Protein AF-0000000080698963 (afdb_homodimer)

Foldseek 3Di:
DPDPPVVVVVVVVPVPPPPDDPPDDDPDPVVVVLVVVVVLLVVLCVVVVNPLCSSCVVVVHHSVVSVVSCVVNVND/DPDPPVVVVVVVVPVPPPPPDPPDDDPDPVVVVLVVVVVLLVVLCVVVVNPLCSSCVVVVHHSVVSVVSCVVNVND

Sequence (152 aa):
DLDEEEITALEQYQPRQKDGPAIPLPNDLENYMQGLERNLLIKALEDCNYNKTKAAEKLGISFRAMRYKLKKLGIDDLDEEEITALEQYQPRQKDGPAIPLPNDLENYMQGLERNLLIKALEDCNYNKTKAAEKLGISFRAMRYKLKKLGID

Nearest PDB structures (foldseek):
  1etv-assembly1_B  TM=7.154E-01  e=2.247E-03  Escherichia coli
  1ety-assembly1_A  TM=7.353E-01  e=5.655E-03  Escherichia coli
  1fip-assembly1_B  TM=6.898E-01  e=4.158E-03  Escherichia coli
  1etk-assembly1_A  TM=7.320E-01  e=7.232E-03  Escherichia coli
  1ety-assembly1_B  TM=7.277E-01  e=9.837E-03  Escherichia coli

pLDDT: mean 76.73, std 27.17, range [23.73, 97.94]

Organism: Cardiobacterium hominis (strain ATCC 15826 / DSM 8339 / NCTC 10426 / 6573) (NCBI:txid638300)

Radius of gyration: 17.07 Å; Cα contacts (8 Å, |Δi|>4): 112; chains: 2; bounding box: 37×42×39 Å

Secondary structure (DSSP, 8-state):
---GGGSTTGGG-----TTS---PPPS-HHHHHHHHHHHHHHHHHHHTTT-HHHHHHHHT--HHHHHHHHHHHT--/---GGGHHHHHT-----TTS---PPPS-HHHHHHHHHHHHHHHHHHHTTT-HHHHHHHHT--HHHHHHHHHHHT--

Structure (mmCIF, N/CA/C/O backbone):
data_AF-0000000080698963-model_v1
#
loop_
_entity.id
_entity.type
_entity.pdbx_description
1 polymer 'Transcriptional regulator, Fis family'
#
loop_
_atom_site.group_PDB
_atom_site.id
_atom_site.type_symbol
_atom_site.label_atom_id
_atom_site.label_alt_id
_atom_site.label_comp_id
_atom_site.label_asym_id
_atom_site.label_entity_id
_atom_site.label_seq_id
_atom_site.pdbx_PDB_ins_code
_atom_site.Cartn_x
_atom_site.Cartn_y
_atom_site.Cartn_z
_atom_site.occupancy
_atom_site.B_iso_or_equiv
_atom_site.auth_seq_id
_atom_site.auth_comp_id
_atom_site.auth_asym_id
_atom_site.auth_atom_id
_atom_site.pdbx_PDB_model_num
ATOM 1 N N . ASP A 1 1 ? 25.703 -15.492 10.375 1 23.73 1 ASP A N 1
ATOM 2 C CA . ASP A 1 1 ? 26.266 -14.367 9.633 1 23.73 1 ASP A CA 1
ATOM 3 C C . ASP A 1 1 ? 25.172 -13.594 8.898 1 23.73 1 ASP A C 1
ATOM 5 O O . ASP A 1 1 ? 24.594 -14.102 7.926 1 23.73 1 ASP A O 1
ATOM 9 N N . LEU A 1 2 ? 24.156 -12.922 9.508 1 28.53 2 LEU A N 1
ATOM 10 C CA . LEU A 1 2 ? 22.828 -12.422 9.203 1 28.53 2 LEU A CA 1
ATOM 11 C C . LEU A 1 2 ? 22.875 -11.406 8.062 1 28.53 2 LEU A C 1
ATOM 13 O O . LEU A 1 2 ? 23.578 -10.398 8.156 1 28.53 2 LEU A O 1
ATOM 17 N N . ASP A 1 3 ? 23.031 -11.812 6.707 1 28.81 3 ASP A N 1
ATOM 18 C CA . ASP A 1 3 ? 23.812 -11.133 5.676 1 28.81 3 ASP A CA 1
ATOM 19 C C . ASP A 1 3 ? 23.391 -9.672 5.551 1 28.81 3 ASP A C 1
ATOM 21 O O . ASP A 1 3 ? 22.281 -9.297 5.93 1 28.81 3 ASP A O 1
ATOM 25 N N . GLU A 1 4 ? 24.266 -8.688 5.191 1 29.69 4 GLU A N 1
ATOM 26 C CA . GLU A 1 4 ? 24.531 -7.277 4.926 1 29.69 4 GLU A CA 1
ATOM 27 C C . GLU A 1 4 ? 23.391 -6.637 4.129 1 29.69 4 GLU A C 1
ATOM 29 O O . GLU A 1 4 ? 23.141 -5.441 4.258 1 29.69 4 GLU A O 1
ATOM 34 N N . GLU A 1 5 ? 22.828 -7.453 3.199 1 30.91 5 GLU A N 1
ATOM 35 C CA . GLU A 1 5 ? 22.031 -6.949 2.084 1 30.91 5 GLU A CA 1
ATOM 36 C C . GLU A 1 5 ? 20.672 -6.453 2.561 1 30.91 5 GLU A C 1
ATOM 38 O O . GLU A 1 5 ? 19.906 -5.895 1.778 1 30.91 5 GLU A O 1
ATOM 43 N N . GLU A 1 6 ? 20.141 -6.879 3.607 1 31.81 6 GLU A N 1
ATOM 44 C CA . GLU A 1 6 ? 18.859 -6.719 4.27 1 31.81 6 GLU A CA 1
ATOM 45 C C . GLU A 1 6 ? 18.656 -5.285 4.746 1 31.81 6 GLU A C 1
ATOM 47 O O . GLU A 1 6 ? 17.531 -4.762 4.703 1 31.81 6 GLU A O 1
ATOM 52 N N . ILE A 1 7 ? 19.734 -4.711 5.324 1 30.83 7 ILE A N 1
ATOM 53 C CA . ILE A 1 7 ? 19.891 -3.424 5.988 1 30.83 7 ILE A CA 1
ATOM 54 C C . ILE A 1 7 ? 19.844 -2.301 4.957 1 30.83 7 ILE A C 1
ATOM 56 O O . ILE A 1 7 ? 19.656 -1.133 5.305 1 30.83 7 ILE A O 1
ATOM 60 N N . THR A 1 8 ? 20.297 -2.549 3.672 1 31.42 8 THR A N 1
ATOM 61 C CA . THR A 1 8 ? 20.516 -1.488 2.693 1 31.42 8 THR A CA 1
ATOM 62 C C . THR A 1 8 ? 19.188 -0.852 2.291 1 31.42 8 THR A C 1
ATOM 64 O O . THR A 1 8 ? 19.156 0.243 1.724 1 31.42 8 THR A O 1
ATOM 67 N N . ALA A 1 9 ? 18.078 -1.654 2.107 1 31.09 9 ALA A N 1
ATOM 68 C CA . ALA A 1 9 ? 16.875 -0.998 1.604 1 31.09 9 ALA A CA 1
ATOM 69 C C . ALA A 1 9 ? 16.359 0.046 2.594 1 31.09 9 ALA A C 1
ATOM 71 O O . ALA A 1 9 ? 15.836 1.087 2.191 1 31.09 9 ALA A O 1
ATOM 72 N N . LEU A 1 10 ? 16.344 -0.265 3.861 1 32.97 10 LEU A N 1
ATOM 73 C CA . LEU A 1 10 ? 15.984 0.723 4.875 1 32.97 10 LEU A CA 1
ATOM 74 C C . LEU A 1 10 ? 16.938 1.91 4.836 1 32.97 10 LEU A C 1
ATOM 76 O O . LEU A 1 10 ? 16.641 2.975 5.383 1 32.97 10 LEU A O 1
ATOM 80 N N . GLU A 1 11 ? 18.266 1.603 4.668 1 35.03 11 GLU A N 1
ATOM 81 C CA . GLU A 1 11 ? 19.266 2.656 4.617 1 35.03 11 GLU A CA 1
ATOM 82 C C . GLU A 1 11 ? 18.859 3.762 3.645 1 35.03 11 GLU A C 1
ATOM 84 O O . GLU A 1 11 ? 19.484 4.828 3.619 1 35.03 11 GLU A O 1
ATOM 89 N N . GLN A 1 12 ? 18.219 3.189 2.557 1 34.75 12 GLN A N 1
ATOM 90 C CA . GLN A 1 12 ? 18.016 4.367 1.718 1 34.75 12 GLN A CA 1
ATOM 91 C C . GLN A 1 12 ? 17.125 5.391 2.418 1 34.75 12 GLN A C 1
ATOM 93 O O . GLN A 1 12 ? 16.453 6.184 1.763 1 34.75 12 GLN A O 1
ATOM 98 N N . TYR A 1 13 ? 16.562 4.863 3.502 1 33.19 13 TYR A N 1
ATOM 99 C CA . TYR A 1 13 ? 15.922 5.961 4.211 1 33.19 13 TYR A CA 1
ATOM 100 C C . TYR A 1 13 ? 16.938 7.016 4.629 1 33.19 13 TYR A C 1
ATOM 102 O O . TYR A 1 13 ? 17.531 6.922 5.703 1 33.19 13 TYR A O 1
ATOM 110 N N . GLN A 1 14 ? 17.953 7.246 3.803 1 35.72 14 GLN A N 1
ATOM 111 C CA . GLN A 1 14 ? 18.781 8.367 4.234 1 35.72 14 GLN A CA 1
ATOM 112 C C . GLN A 1 14 ? 17.938 9.469 4.855 1 35.72 14 GLN A C 1
ATOM 114 O O . GLN A 1 14 ? 16.812 9.727 4.414 1 35.72 14 GLN A O 1
ATOM 119 N N . PRO A 1 15 ? 18.188 9.789 6.02 1 33.12 15 PRO A N 1
ATOM 120 C CA . PRO A 1 15 ? 17.625 11.07 6.457 1 33.12 15 PRO A CA 1
ATOM 121 C C . PRO A 1 15 ? 17.438 12.055 5.309 1 33.12 15 PRO A C 1
ATOM 123 O O . PRO A 1 15 ? 18.344 12.219 4.48 1 33.12 15 PRO A O 1
ATOM 126 N N . ARG A 1 16 ? 16.281 12.125 4.609 1 39.88 16 ARG A N 1
ATOM 127 C CA . ARG A 1 16 ? 16.188 13.273 3.711 1 39.88 16 ARG A CA 1
ATOM 128 C C . ARG A 1 16 ? 17.031 14.438 4.215 1 39.88 16 ARG A C 1
ATOM 130 O O . ARG A 1 16 ? 16.828 14.914 5.34 1 39.88 16 ARG A O 1
ATOM 137 N N . GLN A 1 17 ? 18.219 14.523 3.967 1 37.19 17 GLN A N 1
ATOM 138 C CA . GLN A 1 17 ? 18.688 15.906 4.027 1 37.19 17 GLN A CA 1
ATOM 139 C C . GLN A 1 17 ? 17.562 16.875 3.682 1 37.19 17 GLN A C 1
ATOM 141 O O . GLN A 1 17 ? 16.625 16.531 2.943 1 37.19 17 GLN A O 1
ATOM 146 N N . LYS A 1 18 ? 17.172 17.938 4.496 1 42.84 18 LYS A N 1
ATOM 147 C CA . LYS A 1 18 ? 16.266 19.047 4.234 1 42.84 18 LYS A CA 1
ATOM 148 C C . LYS A 1 18 ? 16.078 19.25 2.734 1 42.84 18 LYS A C 1
ATOM 150 O O . LYS A 1 18 ? 14.961 19.531 2.279 1 42.84 18 LYS A O 1
ATOM 155 N N . ASP A 1 19 ? 17.125 19.203 1.938 1 40.53 19 ASP A N 1
ATOM 156 C CA . ASP A 1 19 ? 17.266 19.609 0.543 1 40.53 19 ASP A CA 1
ATOM 157 C C . ASP A 1 19 ? 17.062 18.422 -0.397 1 40.53 19 ASP A C 1
ATOM 159 O O . ASP A 1 19 ? 17.391 18.5 -1.584 1 40.53 19 ASP A O 1
ATOM 163 N N . GLY A 1 20 ? 17.141 17.219 0.048 1 47.41 20 GLY A N 1
ATOM 164 C CA . GLY A 1 20 ? 17.094 16.219 -1.005 1 47.41 20 GLY A CA 1
ATOM 165 C C . GLY A 1 20 ? 15.75 16.188 -1.721 1 47.41 20 GLY A C 1
ATOM 166 O O . GLY A 1 20 ? 14.781 16.797 -1.27 1 47.41 20 GLY A O 1
ATOM 167 N N . PRO A 1 21 ? 15.867 15.734 -3.008 1 45.91 21 PRO A N 1
ATOM 168 C CA . PRO A 1 21 ? 14.609 15.797 -3.754 1 45.91 21 PRO A CA 1
ATOM 169 C C . PRO A 1 21 ? 13.453 15.117 -3.018 1 45.91 21 PRO A C 1
ATOM 171 O O . PRO A 1 21 ? 13.617 14.008 -2.5 1 45.91 21 PRO A O 1
ATOM 174 N N . ALA A 1 22 ? 12.719 15.883 -2.316 1 55.12 22 ALA A N 1
ATOM 175 C CA . ALA A 1 22 ? 11.469 15.484 -1.676 1 55.12 22 ALA A CA 1
ATOM 176 C C . ALA A 1 22 ? 10.797 14.352 -2.443 1 55.12 22 ALA A C 1
ATOM 178 O O . ALA A 1 22 ? 10.695 14.398 -3.672 1 55.12 22 ALA A O 1
ATOM 179 N N . ILE A 1 23 ? 11.039 13.086 -2.199 1 57.53 23 ILE A N 1
ATOM 180 C CA . ILE A 1 23 ? 10.164 12.109 -2.832 1 57.53 23 ILE A CA 1
ATOM 181 C C . ILE A 1 23 ? 8.75 12.688 -2.965 1 57.53 23 ILE A C 1
ATOM 183 O O . ILE A 1 23 ? 8.156 13.125 -1.977 1 57.53 23 ILE A O 1
ATOM 187 N N . PRO A 1 24 ? 8.461 12.859 -4.23 1 77.5 24 PRO A N 1
ATOM 188 C CA . PRO A 1 24 ? 7.121 13.438 -4.383 1 77.5 24 PRO A CA 1
ATOM 189 C C . PRO A 1 24 ? 6.031 12.578 -3.744 1 77.5 24 PRO A C 1
ATOM 191 O O . PRO A 1 24 ? 6.078 11.352 -3.834 1 77.5 24 PRO A O 1
ATOM 194 N N . LEU A 1 25 ? 5.324 13.148 -2.908 1 90.12 25 LEU A N 1
ATOM 195 C CA . LEU A 1 25 ? 4.172 12.492 -2.303 1 90.12 25 LEU A CA 1
ATOM 196 C C . LEU A 1 25 ? 3.062 12.289 -3.326 1 90.12 25 LEU A C 1
ATOM 198 O O . LEU A 1 25 ? 2.836 13.148 -4.184 1 90.12 25 LEU A O 1
ATOM 202 N N . PRO A 1 26 ? 2.484 11.078 -3.262 1 91.12 26 PRO A N 1
ATOM 203 C CA . PRO A 1 26 ? 1.317 10.906 -4.129 1 91.12 26 PRO A CA 1
ATOM 204 C C . PRO A 1 26 ? 0.169 11.844 -3.768 1 91.12 26 PRO A C 1
ATOM 206 O O . PRO A 1 26 ? -0.032 12.156 -2.59 1 91.12 26 PRO A O 1
ATOM 209 N N . ASN A 1 27 ? -0.492 12.281 -4.766 1 93.12 27 ASN A N 1
ATOM 210 C CA . ASN A 1 27 ? -1.644 13.148 -4.523 1 93.12 27 ASN A CA 1
ATOM 211 C C . ASN A 1 27 ? -2.922 12.336 -4.328 1 93.12 27 ASN A C 1
ATOM 213 O O . ASN A 1 27 ? -4.004 12.906 -4.18 1 93.12 27 ASN A O 1
ATOM 217 N N . ASP A 1 28 ? -2.779 11.055 -4.484 1 95.81 28 ASP A N 1
ATOM 218 C CA . ASP A 1 28 ? -3.805 10.055 -4.199 1 95.81 28 ASP A CA 1
ATOM 219 C C . ASP A 1 28 ? -3.193 8.805 -3.572 1 95.81 28 ASP A C 1
ATOM 221 O O . ASP A 1 28 ? -2.793 7.879 -4.285 1 95.81 28 ASP A O 1
ATOM 225 N N . LEU A 1 29 ? -3.195 8.852 -2.264 1 96.81 29 LEU A N 1
ATOM 226 C CA . LEU A 1 29 ? -2.477 7.824 -1.522 1 96.81 29 LEU A CA 1
ATOM 227 C C . LEU A 1 29 ? -3.066 6.445 -1.797 1 96.81 29 LEU A C 1
ATOM 229 O O . LEU A 1 29 ? -2.328 5.484 -2.033 1 96.81 29 LEU A O 1
ATOM 233 N N . GLU A 1 30 ? -4.328 6.359 -1.788 1 94.62 30 GLU A N 1
ATOM 234 C CA . GLU A 1 30 ? -5.008 5.078 -1.972 1 94.62 30 GLU A CA 1
ATOM 235 C C . GLU A 1 30 ? -4.684 4.473 -3.334 1 94.62 30 GLU A C 1
ATOM 237 O O . GLU A 1 30 ? -4.34 3.291 -3.43 1 94.62 30 GLU A O 1
ATOM 242 N N . ASN A 1 31 ? -4.82 5.277 -4.355 1 95.19 31 ASN A N 1
ATOM 243 C CA . ASN A 1 31 ? -4.516 4.805 -5.699 1 95.19 31 ASN A CA 1
ATOM 244 C C . ASN A 1 31 ? -3.043 4.426 -5.84 1 95.19 31 ASN A C 1
ATOM 246 O O . ASN A 1 31 ? -2.711 3.445 -6.512 1 95.19 31 ASN A O 1
ATOM 250 N N . TYR A 1 32 ? -2.197 5.203 -5.285 1 93.69 32 TYR A N 1
ATOM 251 C CA . TYR A 1 32 ? -0.766 4.93 -5.305 1 93.69 32 TYR A CA 1
ATOM 252 C C . TYR A 1 32 ? -0.457 3.592 -4.645 1 93.69 32 TYR A C 1
ATOM 254 O O . TYR A 1 32 ? 0.263 2.766 -5.207 1 93.69 32 TYR A O 1
ATOM 262 N N . MET A 1 33 ? -1.069 3.365 -3.5 1 95 33 MET A N 1
ATOM 263 C CA . MET A 1 33 ? -0.863 2.121 -2.766 1 95 33 MET A CA 1
ATOM 264 C C . MET A 1 33 ? -1.411 0.931 -3.547 1 95 33 MET A C 1
ATOM 266 O O . MET A 1 33 ? -0.771 -0.12 -3.617 1 95 33 MET A O 1
ATOM 270 N N . GLN A 1 34 ? -2.561 1.088 -4.09 1 94.81 34 GLN A N 1
ATOM 271 C CA . GLN A 1 34 ? -3.162 0.02 -4.883 1 94.81 34 GLN A CA 1
ATOM 272 C C . GLN A 1 34 ? -2.297 -0.324 -6.09 1 94.81 34 GLN A C 1
ATOM 274 O O . GLN A 1 34 ? -2.113 -1.499 -6.418 1 94.81 34 GLN A O 1
ATOM 279 N N . GLY A 1 35 ? -1.794 0.678 -6.742 1 94 35 GLY A N 1
ATOM 280 C CA . GLY A 1 35 ? -0.928 0.463 -7.891 1 94 35 GLY A CA 1
ATOM 281 C C . GLY A 1 35 ? 0.356 -0.266 -7.543 1 94 35 GLY A C 1
ATOM 282 O O . GLY A 1 35 ? 0.796 -1.148 -8.281 1 94 35 GLY A O 1
ATOM 283 N N . LEU A 1 36 ? 0.896 0.102 -6.484 1 93.31 36 LEU A N 1
ATOM 284 C CA . LEU A 1 36 ? 2.121 -0.542 -6.023 1 93.31 36 LEU A CA 1
ATOM 285 C C . LEU A 1 36 ? 1.874 -2.01 -5.695 1 93.31 36 LEU A C 1
ATOM 287 O O . LEU A 1 36 ? 2.662 -2.879 -6.074 1 93.31 36 LEU A O 1
ATOM 291 N N . GLU A 1 37 ? 0.837 -2.199 -4.898 1 95 37 GLU A N 1
ATOM 292 C CA . GLU A 1 37 ? 0.483 -3.574 -4.562 1 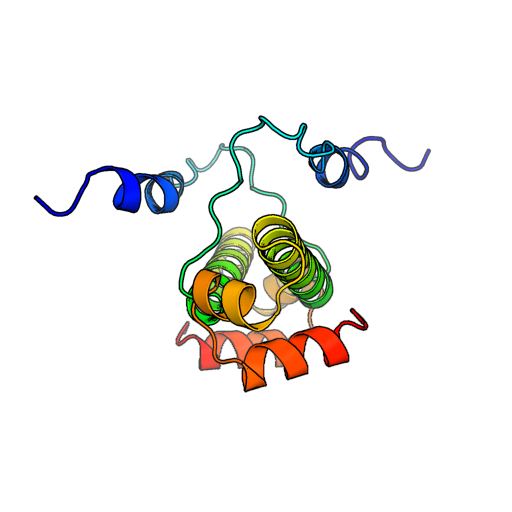95 37 GLU A CA 1
ATOM 293 C C . GLU A 1 37 ? 0.273 -4.414 -5.82 1 95 37 GLU A C 1
ATOM 295 O O . GLU A 1 37 ? 0.754 -5.547 -5.906 1 95 37 GLU A O 1
ATOM 300 N N . ARG A 1 38 ? -0.405 -3.896 -6.773 1 94.75 38 ARG A N 1
ATOM 301 C CA . ARG A 1 38 ? -0.649 -4.574 -8.039 1 94.75 38 ARG A CA 1
ATOM 302 C C . ARG A 1 38 ? 0.663 -4.941 -8.727 1 94.75 38 ARG A C 1
ATOM 304 O O . ARG A 1 38 ? 0.829 -6.07 -9.195 1 94.75 38 ARG A O 1
ATOM 311 N N . ASN A 1 39 ? 1.525 -4.008 -8.75 1 93.62 39 ASN A N 1
ATOM 312 C CA . ASN A 1 39 ? 2.816 -4.242 -9.391 1 93.62 39 ASN A CA 1
ATOM 313 C C . ASN A 1 39 ? 3.588 -5.363 -8.695 1 93.62 39 ASN A C 1
ATOM 315 O O . ASN A 1 39 ? 4.207 -6.199 -9.359 1 93.62 39 ASN A O 1
ATOM 319 N N . LEU A 1 40 ? 3.557 -5.336 -7.395 1 94.06 40 LEU A N 1
ATOM 320 C CA . LEU A 1 40 ? 4.266 -6.355 -6.625 1 94.06 40 LEU A CA 1
ATOM 321 C C . LEU A 1 40 ? 3.664 -7.734 -6.867 1 94.06 40 LEU A C 1
ATOM 323 O O . LEU A 1 40 ? 4.395 -8.719 -7.016 1 94.06 40 LEU A O 1
ATOM 327 N N . LEU A 1 41 ? 2.359 -7.723 -6.902 1 95.88 41 LEU A N 1
ATOM 328 C CA . LEU A 1 41 ? 1.669 -8.992 -7.129 1 95.88 41 LEU A CA 1
ATOM 329 C C . LEU A 1 41 ? 1.97 -9.531 -8.523 1 95.88 41 LEU A C 1
ATOM 331 O O . LEU A 1 41 ? 2.264 -10.719 -8.68 1 95.88 41 LEU A O 1
ATOM 335 N N . ILE A 1 42 ? 1.936 -8.711 -9.477 1 93.81 42 ILE A N 1
ATOM 336 C CA . ILE A 1 42 ? 2.178 -9.109 -10.859 1 93.81 42 ILE A CA 1
ATOM 337 C C . ILE A 1 42 ? 3.623 -9.57 -11.016 1 93.81 42 ILE A C 1
ATOM 339 O O . ILE A 1 42 ? 3.889 -10.594 -11.656 1 93.81 42 ILE A O 1
ATOM 343 N N . LYS A 1 43 ? 4.496 -8.859 -10.438 1 94.25 43 LYS A N 1
ATOM 344 C CA . LYS A 1 43 ? 5.906 -9.234 -10.492 1 94.25 43 LYS A CA 1
ATOM 345 C C . LYS A 1 43 ? 6.129 -10.609 -9.859 1 94.25 43 LYS A C 1
ATOM 347 O O . LYS A 1 43 ? 6.867 -11.43 -10.406 1 94.25 43 LYS A O 1
ATOM 352 N N . ALA A 1 44 ? 5.523 -10.766 -8.695 1 95.19 44 ALA A N 1
ATOM 353 C CA . ALA A 1 44 ? 5.641 -12.062 -8.031 1 95.19 44 ALA A CA 1
ATOM 354 C C . ALA A 1 44 ? 5.098 -13.18 -8.914 1 95.19 44 ALA A C 1
ATOM 356 O O . ALA A 1 44 ? 5.699 -14.258 -9 1 95.19 44 ALA A O 1
ATOM 357 N N . LEU A 1 45 ? 4.004 -12.914 -9.547 1 95.19 45 LEU A N 1
ATOM 358 C CA . LEU A 1 45 ? 3.395 -13.898 -10.438 1 95.19 45 LEU A CA 1
ATOM 359 C C . LEU A 1 45 ? 4.309 -14.203 -11.617 1 95.19 45 LEU A C 1
ATOM 361 O O . LEU A 1 45 ? 4.5 -15.367 -11.977 1 95.19 45 LEU A O 1
ATOM 365 N N . GLU A 1 46 ? 4.848 -13.188 -12.156 1 92.38 46 GLU A N 1
ATOM 366 C CA . GLU A 1 46 ? 5.754 -13.352 -13.289 1 92.38 46 GLU A CA 1
ATOM 367 C C . GLU A 1 46 ? 6.988 -14.156 -12.898 1 92.38 46 GLU A C 1
ATOM 369 O O . GLU A 1 46 ? 7.426 -15.039 -13.641 1 92.38 46 GLU A O 1
ATOM 374 N N . ASP A 1 47 ? 7.48 -13.844 -11.758 1 91.69 47 ASP A N 1
ATOM 375 C CA . ASP A 1 47 ? 8.664 -14.531 -11.258 1 91.69 47 ASP A CA 1
ATOM 376 C C . ASP A 1 47 ? 8.391 -16.016 -11.031 1 91.69 47 ASP A C 1
ATOM 378 O O . ASP A 1 47 ? 9.305 -16.828 -11.086 1 91.69 47 ASP A O 1
ATOM 382 N N . CYS A 1 48 ? 7.199 -16.266 -10.781 1 95.38 48 CYS A N 1
ATOM 383 C CA . CYS A 1 48 ? 6.84 -17.641 -10.453 1 95.38 48 CYS A CA 1
ATOM 384 C C . CYS A 1 48 ? 6.07 -18.297 -11.602 1 95.38 48 CYS A C 1
ATOM 386 O O . CYS A 1 48 ? 5.332 -19.266 -11.391 1 95.38 48 CYS A O 1
ATOM 388 N N . ASN A 1 49 ? 6.191 -17.766 -12.742 1 95.12 49 ASN A N 1
ATOM 389 C CA . ASN A 1 49 ? 5.531 -18.281 -13.938 1 95.12 49 ASN A CA 1
ATOM 390 C C . ASN A 1 49 ? 4.023 -18.391 -13.734 1 95.12 49 ASN A C 1
ATOM 392 O O . ASN A 1 49 ? 3.42 -19.406 -14.102 1 95.12 49 ASN A O 1
ATOM 396 N N . TYR A 1 50 ? 3.443 -17.531 -12.984 1 95.12 50 TYR A N 1
ATOM 397 C CA . TYR A 1 50 ? 2.01 -17.359 -12.781 1 95.12 50 TYR A CA 1
ATOM 398 C C . TYR A 1 50 ? 1.442 -18.469 -11.914 1 95.12 50 TYR A C 1
ATOM 400 O O . TYR A 1 50 ? 0.259 -18.797 -12.016 1 95.12 50 TYR A O 1
ATOM 408 N N . ASN A 1 51 ? 2.342 -19.078 -11.242 1 95.75 51 ASN A N 1
ATOM 409 C CA . ASN A 1 51 ? 1.913 -19.953 -10.156 1 95.75 51 ASN A CA 1
ATOM 410 C C . ASN A 1 51 ? 1.544 -19.156 -8.906 1 95.75 51 ASN A C 1
ATOM 412 O O . ASN A 1 51 ? 2.418 -18.609 -8.234 1 95.75 51 ASN A O 1
ATOM 416 N N . LYS A 1 52 ? 0.338 -19.156 -8.586 1 96.31 52 LYS A N 1
ATOM 417 C CA . LYS A 1 52 ? -0.178 -18.312 -7.504 1 96.31 52 LYS A CA 1
ATOM 418 C C . LYS A 1 52 ? 0.354 -18.781 -6.152 1 96.31 52 LYS A C 1
ATOM 420 O O . LYS A 1 52 ? 0.634 -17.953 -5.277 1 96.31 52 LYS A O 1
ATOM 425 N N . THR A 1 53 ? 0.461 -20.031 -6.008 1 96.81 53 THR A N 1
ATOM 426 C CA . THR A 1 53 ? 0.952 -20.578 -4.754 1 96.81 53 THR A CA 1
ATOM 427 C C . THR A 1 53 ? 2.395 -20.156 -4.496 1 96.81 53 THR A C 1
ATOM 429 O O . THR A 1 53 ? 2.715 -19.641 -3.422 1 96.81 53 THR A O 1
ATOM 432 N N . LYS A 1 54 ? 3.213 -20.266 -5.422 1 97.25 54 LYS A N 1
ATOM 433 C CA . LYS A 1 54 ? 4.617 -19.875 -5.301 1 97.25 54 LYS A CA 1
ATOM 434 C C . LYS A 1 54 ? 4.758 -18.359 -5.133 1 97.25 54 LYS A C 1
ATOM 436 O O . LYS A 1 54 ? 5.598 -17.891 -4.359 1 97.25 54 LYS A O 1
ATOM 441 N N . ALA A 1 55 ? 3.959 -17.656 -5.844 1 97.06 55 ALA A N 1
ATOM 442 C CA . ALA A 1 55 ? 3.967 -16.203 -5.75 1 97.06 55 ALA A CA 1
ATOM 443 C C . ALA A 1 55 ? 3.602 -15.742 -4.34 1 97.06 55 ALA A C 1
ATOM 445 O O . ALA A 1 55 ? 4.219 -14.82 -3.803 1 97.06 55 ALA A O 1
ATOM 446 N N . ALA A 1 56 ? 2.605 -16.359 -3.822 1 97.94 56 ALA A N 1
ATOM 447 C CA . ALA A 1 56 ? 2.186 -16.047 -2.459 1 97.94 56 ALA A CA 1
ATOM 448 C C . ALA A 1 56 ? 3.324 -16.266 -1.469 1 97.94 56 ALA A C 1
ATOM 450 O O . ALA A 1 56 ? 3.588 -15.414 -0.616 1 97.94 56 ALA A O 1
ATOM 451 N N . GLU A 1 57 ? 3.941 -17.344 -1.67 1 96.81 57 GLU A N 1
ATOM 452 C CA . GLU A 1 57 ? 5.07 -17.672 -0.805 1 96.81 57 GLU A CA 1
ATOM 453 C C . GLU A 1 57 ? 6.184 -16.641 -0.936 1 96.81 57 GLU A C 1
ATOM 455 O O . GLU A 1 57 ? 6.777 -16.219 0.064 1 96.81 57 GLU A O 1
ATOM 460 N N . LYS A 1 58 ? 6.422 -16.25 -2.094 1 95.38 58 LYS A N 1
ATOM 461 C CA . LYS A 1 58 ? 7.473 -15.266 -2.363 1 95.38 58 LYS A CA 1
ATOM 462 C C . LYS A 1 58 ? 7.16 -13.93 -1.703 1 95.38 58 LYS A C 1
ATOM 464 O O . LYS A 1 58 ? 8.062 -13.242 -1.219 1 95.38 58 LYS A O 1
ATOM 469 N N . LEU A 1 59 ? 5.961 -13.586 -1.683 1 97.19 59 LEU A N 1
ATOM 470 C CA . LEU A 1 59 ? 5.516 -12.32 -1.116 1 97.19 59 LEU A CA 1
ATOM 471 C C . LEU A 1 59 ? 5.277 -12.453 0.385 1 97.19 59 LEU A C 1
ATOM 473 O O . LEU A 1 59 ? 5.059 -11.453 1.07 1 97.19 59 LEU A O 1
ATOM 477 N N . GLY A 1 60 ? 5.258 -13.633 0.905 1 97.75 60 GLY A N 1
ATOM 478 C CA . GLY A 1 60 ? 5.07 -13.875 2.326 1 97.75 60 GLY A CA 1
ATOM 479 C C . GLY A 1 60 ? 3.623 -13.75 2.766 1 97.75 60 GLY A C 1
ATOM 480 O O . GLY A 1 60 ? 3.344 -13.281 3.873 1 97.75 60 GLY A O 1
ATOM 481 N N . ILE A 1 61 ? 2.719 -14.055 1.877 1 97.38 61 ILE A N 1
ATOM 482 C CA . ILE A 1 61 ? 1.304 -14.047 2.229 1 97.38 61 ILE A CA 1
ATOM 483 C C . ILE A 1 61 ? 0.7 -15.422 1.979 1 97.38 61 ILE A C 1
ATOM 485 O O . ILE A 1 61 ? 1.32 -16.266 1.333 1 97.38 61 ILE A O 1
ATOM 489 N N . SER A 1 62 ? -0.44 -15.641 2.559 1 97.62 62 SER A N 1
ATOM 490 C CA . SER A 1 62 ? -1.118 -16.922 2.361 1 97.62 62 SER A CA 1
ATOM 491 C C . SER A 1 62 ? -1.727 -17.016 0.966 1 97.62 62 SER A C 1
ATOM 493 O O . SER A 1 62 ? -1.915 -15.992 0.297 1 97.62 62 SER A O 1
ATOM 495 N N . PHE A 1 63 ? -2.029 -18.25 0.583 1 96.75 63 PHE A N 1
ATOM 496 C CA . PHE A 1 63 ? -2.701 -18.484 -0.691 1 96.75 63 PHE A CA 1
ATOM 497 C C . PHE A 1 63 ? -4.059 -17.781 -0.717 1 96.75 63 PHE A C 1
ATOM 499 O O . PHE A 1 63 ? -4.438 -17.188 -1.727 1 96.75 63 PHE A O 1
ATOM 506 N N . ARG A 1 64 ? -4.723 -17.797 0.372 1 97.38 64 ARG A N 1
ATOM 507 C CA . ARG A 1 64 ? -6.023 -17.141 0.471 1 97.38 64 ARG A CA 1
ATOM 508 C C . ARG A 1 64 ? -5.891 -15.633 0.29 1 97.38 64 ARG A C 1
ATOM 510 O O . ARG A 1 64 ? -6.672 -15.023 -0.439 1 97.38 64 ARG A O 1
ATOM 517 N N . ALA A 1 65 ? -4.895 -15.055 0.921 1 97.19 65 ALA A N 1
ATOM 518 C CA . ALA A 1 65 ? -4.656 -13.617 0.8 1 97.19 65 ALA A CA 1
ATOM 519 C C . ALA A 1 65 ? -4.297 -13.242 -0.635 1 97.19 65 ALA A C 1
ATOM 521 O O . ALA A 1 65 ? -4.758 -12.219 -1.149 1 97.19 65 ALA A O 1
ATOM 522 N N . MET A 1 66 ? -3.51 -14.07 -1.226 1 97.25 66 MET A N 1
ATOM 523 C CA . MET A 1 66 ? -3.119 -13.852 -2.615 1 97.25 66 MET A CA 1
ATOM 524 C C . MET A 1 66 ? -4.34 -13.844 -3.529 1 97.25 66 MET A C 1
ATOM 526 O O . MET A 1 66 ? -4.52 -12.922 -4.324 1 97.25 66 MET A O 1
ATOM 530 N N . ARG A 1 67 ? -5.145 -14.797 -3.447 1 95.88 67 ARG A N 1
ATOM 531 C CA . ARG A 1 67 ? -6.336 -14.906 -4.281 1 95.88 67 ARG A CA 1
ATOM 532 C C . ARG A 1 67 ? -7.27 -13.719 -4.066 1 95.88 67 ARG A C 1
ATOM 534 O O . ARG A 1 67 ? -7.828 -13.18 -5.023 1 95.88 67 ARG A O 1
ATOM 541 N N . TYR A 1 68 ? -7.422 -13.414 -2.83 1 96.81 68 TYR A N 1
ATOM 542 C CA . TYR A 1 68 ? -8.273 -12.281 -2.484 1 96.81 68 TYR A CA 1
ATOM 543 C C . TYR A 1 68 ? -7.758 -11 -3.121 1 96.81 68 TYR A C 1
ATOM 545 O O . TYR A 1 68 ? -8.523 -10.25 -3.736 1 96.81 68 TYR A O 1
ATOM 553 N N . LYS A 1 69 ? -6.477 -10.805 -2.949 1 96 69 LYS A N 1
ATOM 554 C CA . LYS A 1 69 ? -5.867 -9.586 -3.471 1 96 69 LYS A CA 1
ATOM 555 C C . LYS A 1 69 ? -5.945 -9.539 -4.992 1 96 69 LYS A C 1
ATOM 557 O O . LYS A 1 69 ? -6.223 -8.484 -5.574 1 96 69 LYS A O 1
ATOM 562 N N . LEU A 1 70 ? -5.75 -10.617 -5.652 1 96.12 70 LEU A N 1
ATOM 563 C CA . LEU A 1 70 ? -5.832 -10.688 -7.105 1 96.12 70 LEU A CA 1
ATOM 564 C C . LEU A 1 70 ? -7.25 -10.406 -7.586 1 96.12 70 LEU A C 1
ATOM 566 O O . LEU A 1 70 ? -7.449 -9.68 -8.562 1 96.12 70 LEU A O 1
ATOM 570 N N . LYS A 1 71 ? -8.211 -10.961 -6.914 1 95.31 71 LYS A N 1
ATOM 571 C CA . LYS A 1 71 ? -9.609 -10.734 -7.262 1 95.31 71 LYS A CA 1
ATOM 572 C C . LYS A 1 71 ? -9.984 -9.273 -7.082 1 95.31 71 LYS A C 1
ATOM 574 O O . LYS A 1 71 ? -10.648 -8.68 -7.941 1 95.31 71 LYS A O 1
ATOM 579 N N . LYS A 1 72 ? -9.539 -8.742 -5.98 1 93.94 72 LYS A N 1
ATOM 580 C CA . LYS A 1 72 ? -9.828 -7.348 -5.656 1 93.94 72 LYS A CA 1
ATOM 581 C C . LYS A 1 72 ? -9.258 -6.406 -6.715 1 93.94 72 LYS A C 1
ATOM 583 O O . LYS A 1 72 ? -9.867 -5.383 -7.035 1 93.94 72 LYS A O 1
ATOM 588 N N . LEU A 1 73 ? -8.109 -6.844 -7.289 1 93.19 73 LEU A N 1
ATOM 589 C CA . LEU A 1 73 ? -7.418 -5.984 -8.242 1 93.19 73 LEU A CA 1
ATOM 590 C C . LEU A 1 73 ? -7.816 -6.328 -9.672 1 93.19 73 LEU A C 1
ATOM 592 O O . LEU A 1 73 ? -7.418 -5.645 -10.617 1 93.19 73 LEU A O 1
ATOM 596 N N . GLY A 1 74 ? -8.508 -7.359 -9.773 1 91.38 74 GLY A N 1
ATOM 597 C CA . GLY A 1 74 ? -8.992 -7.77 -11.086 1 91.38 74 GLY A CA 1
ATOM 598 C C . GLY A 1 74 ? -7.941 -8.5 -11.898 1 91.38 74 GLY A C 1
ATOM 599 O O . GLY A 1 74 ? -7.895 -8.359 -13.125 1 91.38 74 GLY A O 1
ATOM 600 N N . ILE A 1 75 ? -7.039 -9.117 -11.188 1 82.5 75 ILE A N 1
ATOM 601 C CA . ILE A 1 75 ? -6.008 -9.898 -11.859 1 82.5 75 ILE A CA 1
ATOM 602 C C . ILE A 1 75 ? -6.461 -11.352 -12 1 82.5 75 ILE A C 1
ATOM 604 O O . ILE A 1 75 ? -6.844 -11.977 -11.008 1 82.5 75 ILE A O 1
ATOM 608 N N . ASP A 1 76 ? -6.754 -11.859 -13 1 71.25 76 ASP A N 1
ATOM 609 C CA . ASP A 1 76 ? -7.199 -13.211 -13.32 1 71.25 76 ASP A CA 1
ATOM 610 C C . ASP A 1 76 ? -6.02 -14.102 -13.688 1 71.25 76 ASP A C 1
ATOM 612 O O . ASP A 1 76 ? -5.055 -13.648 -14.305 1 71.25 76 ASP A O 1
ATOM 616 N N . ASP B 1 1 ? -0.643 22.453 -22 1 23.83 1 ASP B N 1
ATOM 617 C CA . ASP B 1 1 ? 0.72 21.938 -22.047 1 23.83 1 ASP B CA 1
ATOM 618 C C . ASP B 1 1 ? 0.964 20.953 -20.906 1 23.83 1 ASP B C 1
ATOM 620 O O . ASP B 1 1 ? 1.018 21.328 -19.734 1 23.83 1 ASP B O 1
ATOM 624 N N . LEU B 1 2 ? 0.337 19.734 -20.828 1 28.94 2 LEU B N 1
ATOM 625 C CA . LEU B 1 2 ? 0.096 18.734 -19.797 1 28.94 2 LEU B CA 1
ATOM 626 C C . LEU B 1 2 ? 1.411 18.203 -19.234 1 28.94 2 LEU B C 1
ATOM 628 O O . LEU B 1 2 ? 2.266 17.719 -19.984 1 28.94 2 LEU B O 1
ATOM 632 N N . ASP B 1 3 ? 2.168 18.938 -18.297 1 29.27 3 ASP B N 1
ATOM 633 C CA . ASP B 1 3 ? 3.623 18.984 -18.188 1 29.27 3 ASP B CA 1
ATOM 634 C C . ASP B 1 3 ? 4.219 17.578 -18.094 1 29.27 3 ASP B C 1
ATOM 636 O O . ASP B 1 3 ? 3.535 16.641 -17.688 1 29.27 3 ASP B O 1
ATOM 640 N N . GLU B 1 4 ? 5.418 17.266 -18.625 1 30.47 4 GLU B N 1
ATOM 641 C CA . GLU B 1 4 ? 6.43 16.25 -18.906 1 30.47 4 GLU B CA 1
ATOM 642 C C . GLU B 1 4 ? 6.645 15.336 -17.703 1 30.47 4 GLU B C 1
ATOM 644 O O . GLU B 1 4 ? 6.992 14.164 -17.844 1 30.47 4 GLU B O 1
ATOM 649 N N . GLU B 1 5 ? 6.582 15.953 -16.516 1 31.31 5 GLU B N 1
ATOM 650 C CA . GLU B 1 5 ? 7.152 15.383 -15.305 1 31.31 5 GLU B CA 1
ATOM 651 C C . GLU B 1 5 ? 6.324 14.203 -14.805 1 31.31 5 GLU B C 1
ATOM 653 O O . GLU B 1 5 ? 6.734 13.492 -13.883 1 31.31 5 GLU B O 1
ATOM 658 N N . GLU B 1 6 ? 5.145 14.109 -15.055 1 31.91 6 GLU B N 1
ATOM 659 C CA . GLU B 1 6 ? 4.078 13.195 -14.656 1 31.91 6 GLU B CA 1
ATOM 660 C C . GLU B 1 6 ? 4.332 11.781 -15.18 1 31.91 6 GLU B C 1
ATOM 662 O O . GLU B 1 6 ? 4.039 10.805 -14.492 1 31.91 6 GLU B O 1
ATOM 667 N N . ILE B 1 7 ? 4.789 11.742 -16.438 1 30.72 7 ILE B N 1
ATOM 668 C CA . ILE B 1 7 ? 5.039 10.578 -17.281 1 30.72 7 ILE B CA 1
ATOM 669 C C . ILE B 1 7 ? 6.266 9.82 -16.766 1 30.72 7 ILE B C 1
ATOM 671 O O . ILE B 1 7 ? 6.484 8.664 -17.125 1 30.72 7 ILE B O 1
ATOM 675 N N . THR B 1 8 ? 7.266 10.555 -16.156 1 31.62 8 THR B N 1
ATOM 676 C CA . THR B 1 8 ? 8.547 9.938 -15.836 1 31.62 8 THR B CA 1
ATOM 677 C C . THR B 1 8 ? 8.391 8.867 -14.758 1 31.62 8 THR B C 1
ATOM 679 O O . THR B 1 8 ? 9.273 8.023 -14.57 1 31.62 8 THR B O 1
ATOM 682 N N . ALA B 1 9 ? 7.562 9.086 -13.688 1 30.88 9 ALA B N 1
ATOM 683 C CA . ALA B 1 9 ? 7.508 8.062 -12.641 1 30.88 9 ALA B CA 1
ATOM 684 C C . ALA B 1 9 ? 7.016 6.734 -13.203 1 30.88 9 ALA B C 1
ATOM 686 O O . ALA B 1 9 ? 7.469 5.668 -12.781 1 30.88 9 ALA B O 1
ATOM 687 N N . LEU B 1 10 ? 6.004 6.77 -14.055 1 32.44 10 LEU B N 1
ATOM 688 C CA . LEU B 1 10 ? 5.531 5.543 -14.68 1 32.44 10 LEU B CA 1
ATOM 689 C C . LEU B 1 10 ? 6.613 4.93 -15.57 1 32.44 10 LEU B C 1
ATOM 691 O O . LEU B 1 10 ? 6.52 3.762 -15.945 1 32.44 10 LEU B O 1
ATOM 695 N N . GLU B 1 11 ? 7.312 5.844 -16.328 1 35.38 11 GLU B N 1
ATOM 696 C CA . GLU B 1 11 ? 8.367 5.379 -17.234 1 35.38 11 GLU B CA 1
ATOM 697 C C . GLU B 1 11 ? 9.352 4.469 -16.5 1 35.38 11 GLU B C 1
ATOM 699 O O . GLU B 1 11 ? 10.188 3.824 -17.125 1 35.38 11 GLU B O 1
ATOM 704 N N . GLN B 1 12 ? 9.5 4.906 -15.219 1 34.62 12 GLN B N 1
ATOM 705 C CA . GLN B 1 12 ? 10.516 3.973 -14.742 1 34.62 12 GLN B CA 1
ATOM 706 C C . GLN B 1 12 ? 10 2.537 -14.766 1 34.62 12 GLN B C 1
ATOM 708 O O . GLN B 1 12 ? 10.469 1.689 -14.008 1 34.62 12 GLN B O 1
ATOM 713 N N . TYR B 1 13 ? 8.688 2.504 -14.945 1 33.06 13 TYR B N 1
ATOM 714 C CA . TYR B 1 13 ? 8.32 1.112 -15.18 1 33.06 13 TYR B CA 1
ATOM 715 C C . TYR B 1 13 ? 9.016 0.565 -16.422 1 33.06 13 TYR B C 1
ATOM 717 O O . TYR B 1 13 ? 8.5 0.682 -17.531 1 33.06 13 TYR B O 1
ATOM 725 N N . GLN B 1 14 ? 10.25 1.02 -16.688 1 35.75 14 GLN B N 1
ATOM 726 C CA . GLN B 1 14 ? 10.875 0.325 -17.812 1 35.75 14 GLN B CA 1
ATOM 727 C C . GLN B 1 14 ? 10.484 -1.15 -17.828 1 35.75 14 GLN B C 1
ATOM 729 O O . GLN B 1 14 ? 10.352 -1.777 -16.781 1 35.75 14 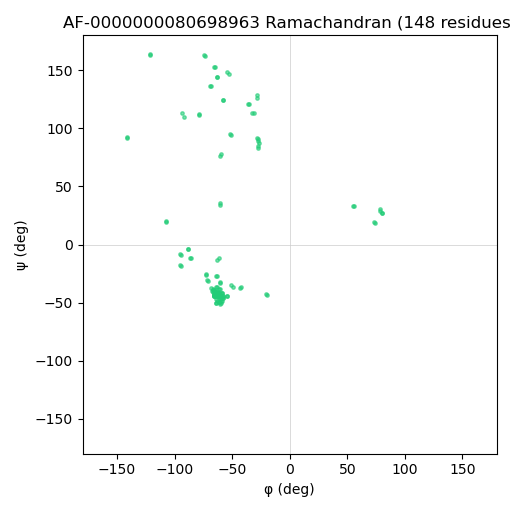GLN B O 1
ATOM 734 N N . PRO B 1 15 ? 9.914 -1.578 -18.828 1 32.81 15 PRO B N 1
ATOM 735 C CA . PRO B 1 15 ? 9.883 -3.035 -18.984 1 32.81 15 PRO B CA 1
ATOM 736 C C . PRO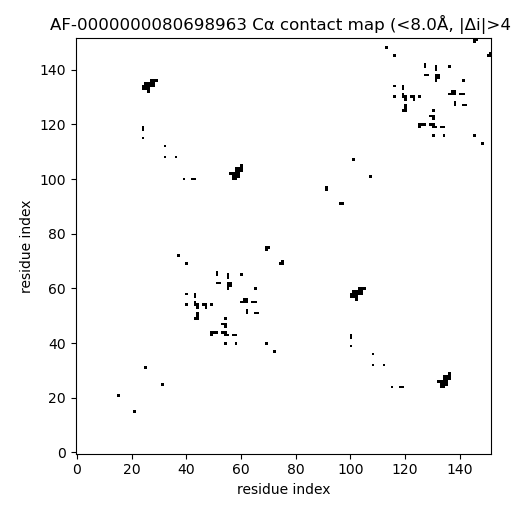 B 1 15 ? 11.078 -3.725 -18.328 1 32.81 15 PRO B C 1
ATOM 738 O O . PRO B 1 15 ? 12.211 -3.273 -18.484 1 32.81 15 PRO B O 1
ATOM 741 N N . ARG B 1 16 ? 11.023 -4.16 -17.062 1 39.88 16 ARG B N 1
ATOM 742 C CA . ARG B 1 16 ? 12.141 -5.008 -16.656 1 39.88 16 ARG B CA 1
ATOM 743 C C . ARG B 1 16 ? 12.727 -5.754 -17.859 1 39.88 16 ARG B C 1
ATOM 745 O O . ARG B 1 16 ? 12.016 -6.5 -18.531 1 39.88 16 ARG B O 1
ATOM 752 N N . GLN B 1 17 ? 13.547 -5.234 -18.609 1 37.53 17 GLN B N 1
ATOM 753 C CA . GLN B 1 17 ? 14.352 -6.238 -19.297 1 37.53 17 GLN B 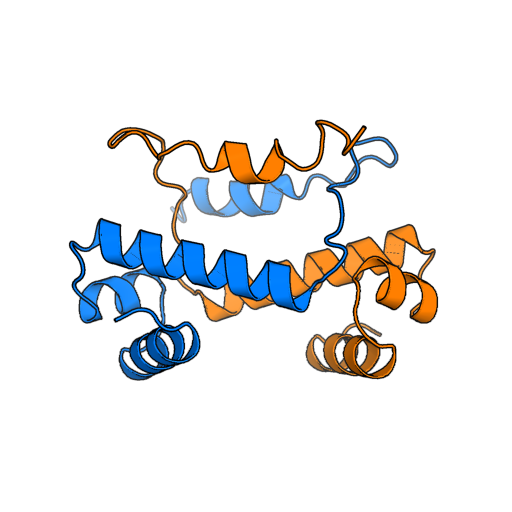CA 1
ATOM 754 C C . GLN B 1 17 ? 14.469 -7.512 -18.453 1 37.53 17 GLN B C 1
ATOM 756 O O . GLN B 1 17 ? 14.383 -7.469 -17.234 1 37.53 17 GLN B O 1
ATOM 761 N N . LYS B 1 18 ? 14.18 -8.773 -18.953 1 42.97 18 LYS B N 1
ATOM 762 C CA . LYS B 1 18 ? 14.422 -10.094 -18.359 1 42.97 18 LYS B CA 1
ATOM 763 C C . LYS B 1 18 ? 15.508 -10.031 -17.297 1 42.97 18 LYS B C 1
ATOM 765 O O . LYS B 1 18 ? 15.398 -10.68 -16.25 1 42.97 18 LYS B O 1
ATOM 770 N N . ASP B 1 19 ? 16.594 -9.312 -17.531 1 40.19 19 ASP B N 1
ATOM 771 C CA . ASP B 1 19 ? 17.859 -9.273 -16.812 1 40.19 19 ASP B CA 1
ATOM 772 C C . ASP B 1 19 ? 17.875 -8.148 -15.781 1 40.19 19 ASP B C 1
ATOM 774 O O . ASP B 1 19 ? 18.922 -7.793 -15.25 1 40.19 19 ASP B O 1
ATOM 778 N N . GLY B 1 20 ? 17.031 -7.168 -15.875 1 47.34 20 GLY B N 1
ATOM 779 C CA . GLY B 1 20 ? 17.297 -6.102 -14.922 1 47.34 20 GLY B CA 1
ATOM 780 C C . GLY B 1 20 ? 17.125 -6.539 -13.477 1 47.34 20 GLY B C 1
ATOM 781 O O . GLY B 1 20 ? 16.609 -7.621 -13.211 1 47.34 20 GLY B O 1
ATOM 782 N N . PRO B 1 21 ? 17.906 -5.809 -12.641 1 46.44 21 PRO B N 1
ATOM 783 C CA . PRO B 1 21 ? 17.844 -6.277 -11.25 1 46.44 21 PRO B CA 1
ATOM 784 C C . PRO B 1 21 ? 16.422 -6.418 -10.734 1 46.44 21 PRO B C 1
ATOM 786 O O . PRO B 1 21 ? 15.586 -5.543 -10.969 1 46.44 21 PRO B O 1
ATOM 789 N N . ALA B 1 22 ? 15.914 -7.566 -10.828 1 55.16 22 ALA B N 1
ATOM 790 C CA . ALA B 1 22 ? 14.641 -7.973 -10.234 1 55.16 22 ALA B CA 1
ATOM 791 C C . ALA B 1 22 ? 14.312 -7.141 -9 1 55.16 22 ALA B C 1
ATOM 793 O O . ALA B 1 22 ? 15.18 -6.93 -8.141 1 55.16 22 ALA B O 1
ATOM 794 N N . ILE B 1 23 ? 13.672 -6.004 -9.062 1 58.03 23 ILE B N 1
ATOM 795 C CA . ILE B 1 23 ? 13.219 -5.438 -7.793 1 58.03 23 ILE B CA 1
ATOM 796 C C . ILE B 1 23 ? 12.891 -6.562 -6.812 1 58.03 23 ILE B C 1
ATOM 798 O O . ILE B 1 23 ? 12.094 -7.449 -7.125 1 58.03 23 ILE B O 1
ATOM 802 N N . PRO B 1 24 ? 13.742 -6.547 -5.82 1 78.06 24 PRO B N 1
ATOM 803 C CA . PRO B 1 24 ? 13.461 -7.633 -4.879 1 78.06 24 PRO B CA 1
ATOM 804 C C . PRO B 1 24 ? 12.047 -7.57 -4.309 1 78.06 24 PRO B C 1
ATOM 806 O O . PRO B 1 24 ? 11.547 -6.48 -4.012 1 78.06 24 PRO B O 1
ATOM 809 N N . LEU B 1 25 ? 11.367 -8.578 -4.457 1 90.44 25 LEU B N 1
ATOM 810 C CA . LEU B 1 25 ? 10.039 -8.703 -3.863 1 90.44 25 LEU B CA 1
ATOM 811 C C . LEU B 1 25 ? 10.133 -8.82 -2.344 1 90.44 25 LEU B C 1
ATOM 813 O O . LEU B 1 25 ? 11.047 -9.461 -1.821 1 90.44 25 LEU B O 1
ATOM 817 N N . PRO B 1 26 ? 9.219 -8.062 -1.701 1 91.5 26 PRO B N 1
ATOM 818 C CA . PRO B 1 26 ? 9.188 -8.266 -0.251 1 91.5 26 PRO B CA 1
ATOM 819 C C . PRO B 1 26 ? 8.789 -9.688 0.134 1 91.5 26 PRO B C 1
ATOM 821 O O . PRO B 1 26 ? 7.984 -10.32 -0.554 1 91.5 26 PRO B O 1
ATOM 824 N N . ASN B 1 27 ? 9.383 -10.148 1.164 1 93.25 27 ASN B N 1
ATOM 825 C CA . ASN B 1 27 ? 9.047 -11.484 1.65 1 93.25 27 ASN B CA 1
ATOM 826 C C . ASN B 1 27 ? 7.879 -11.438 2.637 1 93.25 27 ASN B C 1
ATOM 828 O O . ASN B 1 27 ? 7.5 -12.469 3.203 1 93.25 27 ASN B O 1
ATOM 832 N N . ASP B 1 28 ? 7.453 -10.242 2.93 1 95.88 28 ASP B N 1
ATOM 833 C CA . ASP B 1 28 ? 6.266 -9.938 3.719 1 95.88 28 ASP B CA 1
ATOM 834 C C . ASP B 1 28 ? 5.527 -8.727 3.156 1 95.88 28 ASP B C 1
ATOM 836 O O . ASP B 1 28 ? 5.805 -7.59 3.543 1 95.88 28 ASP B O 1
ATOM 840 N N . LEU B 1 29 ? 4.609 -9.062 2.299 1 96.81 29 LEU B N 1
ATOM 841 C CA . LEU B 1 29 ? 3.947 -8.016 1.529 1 96.81 29 LEU B CA 1
ATOM 842 C C . LEU B 1 29 ? 3.201 -7.055 2.449 1 96.81 29 LEU B C 1
ATOM 844 O O . LEU B 1 29 ? 3.293 -5.836 2.287 1 96.81 29 LEU B O 1
ATOM 848 N N . GLU B 1 30 ? 2.52 -7.574 3.379 1 94.62 30 GLU B N 1
ATOM 849 C CA . GLU B 1 30 ? 1.712 -6.762 4.281 1 94.62 30 GLU B CA 1
ATOM 850 C C . GLU B 1 30 ? 2.58 -5.781 5.066 1 94.62 30 GLU B C 1
ATOM 852 O O . GLU B 1 30 ? 2.266 -4.59 5.145 1 94.62 30 GLU B O 1
ATOM 857 N N . ASN B 1 31 ? 3.633 -6.301 5.645 1 95.25 31 ASN B N 1
ATOM 858 C CA . ASN B 1 31 ? 4.543 -5.445 6.402 1 95.25 31 ASN B CA 1
ATOM 859 C C . ASN B 1 31 ? 5.203 -4.402 5.508 1 95.25 31 ASN B C 1
ATOM 861 O O . ASN B 1 31 ? 5.398 -3.26 5.922 1 95.25 31 ASN B O 1
ATOM 865 N N . TYR B 1 32 ? 5.59 -4.801 4.359 1 93.81 32 TYR B N 1
ATOM 866 C CA . TYR B 1 32 ? 6.195 -3.891 3.395 1 93.81 32 TYR B CA 1
ATOM 867 C C . TYR B 1 32 ? 5.238 -2.756 3.045 1 93.81 32 TYR B C 1
ATOM 869 O O . TYR B 1 32 ? 5.625 -1.583 3.074 1 93.81 32 TYR B O 1
ATOM 877 N N . MET B 1 33 ? 3.996 -3.111 2.803 1 95 33 MET B N 1
ATOM 878 C CA . MET B 1 33 ? 2.979 -2.121 2.459 1 95 33 MET B CA 1
ATOM 879 C C . MET B 1 33 ? 2.711 -1.187 3.633 1 95 33 MET B C 1
ATOM 881 O O . MET B 1 33 ? 2.586 0.026 3.451 1 95 33 MET B O 1
ATOM 885 N N . GLN B 1 34 ? 2.617 -1.731 4.777 1 94.81 34 GLN B N 1
ATOM 886 C CA . GLN B 1 34 ? 2.389 -0.923 5.973 1 94.81 34 GLN B CA 1
ATOM 887 C C . GLN B 1 34 ? 3.537 0.054 6.203 1 94.81 34 GLN B C 1
ATOM 889 O O . GLN B 1 34 ? 3.312 1.215 6.551 1 94.81 34 GLN B O 1
ATOM 894 N N . GLY B 1 35 ? 4.723 -0.413 6.039 1 94 35 GLY B N 1
ATOM 895 C CA . GLY B 1 35 ? 5.891 0.44 6.203 1 94 35 GLY B CA 1
ATOM 896 C C . GLY B 1 35 ? 5.938 1.584 5.207 1 94 35 GLY B C 1
ATOM 897 O O . GLY B 1 35 ? 6.281 2.711 5.566 1 94 35 GLY B O 1
ATOM 898 N N . LEU B 1 36 ? 5.617 1.288 4.051 1 93.31 36 LEU B N 1
ATOM 899 C CA . LEU B 1 36 ? 5.594 2.309 3.006 1 93.31 36 LEU B CA 1
ATOM 900 C C . LEU B 1 36 ? 4.539 3.367 3.305 1 93.31 36 LEU B C 1
ATOM 902 O O . LEU B 1 36 ? 4.801 4.566 3.174 1 93.31 36 LEU B O 1
ATOM 906 N N . GLU B 1 37 ? 3.352 2.857 3.582 1 94.88 37 GLU B N 1
ATOM 907 C CA . GLU B 1 37 ? 2.283 3.787 3.932 1 94.88 37 GLU B CA 1
ATOM 908 C C . GLU B 1 37 ? 2.697 4.691 5.09 1 94.88 37 GLU B C 1
ATOM 910 O O . GLU B 1 37 ? 2.467 5.902 5.051 1 94.88 37 GLU B O 1
ATOM 915 N N . ARG B 1 38 ? 3.291 4.152 6.078 1 94.69 38 ARG B N 1
ATOM 916 C CA . ARG B 1 38 ? 3.771 4.906 7.23 1 94.69 38 ARG B CA 1
ATOM 917 C C . ARG B 1 38 ? 4.754 5.992 6.805 1 94.69 38 ARG B C 1
ATOM 919 O O . ARG B 1 38 ? 4.652 7.141 7.246 1 94.69 38 ARG B O 1
ATOM 926 N N . ASN B 1 39 ? 5.645 5.609 5.988 1 93.5 39 ASN B N 1
ATOM 927 C CA . ASN B 1 39 ? 6.645 6.559 5.52 1 93.5 39 ASN B CA 1
ATOM 928 C C . ASN B 1 39 ? 6.004 7.719 4.762 1 93.5 39 ASN B C 1
ATOM 930 O O . ASN B 1 39 ? 6.402 8.875 4.93 1 93.5 39 ASN B O 1
ATOM 934 N N . LEU B 1 40 ? 5.059 7.387 3.936 1 93.88 40 LEU B N 1
ATOM 935 C CA . LEU B 1 40 ? 4.379 8.414 3.154 1 93.88 40 LEU B CA 1
ATOM 936 C C . LEU B 1 40 ? 3.602 9.359 4.059 1 93.88 40 LEU B C 1
ATOM 938 O O . LEU B 1 40 ? 3.617 10.578 3.85 1 93.88 40 LEU B O 1
ATOM 942 N N . LEU B 1 41 ? 2.977 8.75 5.031 1 95.81 41 LEU B N 1
ATOM 943 C CA . LEU B 1 41 ? 2.203 9.555 5.969 1 95.81 41 LEU B CA 1
ATOM 944 C C . LEU B 1 41 ? 3.115 10.469 6.773 1 95.81 41 LEU B C 1
ATOM 946 O O . LEU B 1 41 ? 2.822 11.656 6.938 1 95.81 41 LEU B O 1
ATOM 950 N N . ILE B 1 42 ? 4.18 9.977 7.23 1 93.75 42 ILE B N 1
ATOM 951 C CA . ILE B 1 42 ? 5.121 10.742 8.039 1 93.75 42 ILE B CA 1
ATOM 952 C C . ILE B 1 42 ? 5.742 11.852 7.199 1 93.75 42 ILE B C 1
ATOM 954 O O . ILE B 1 42 ? 5.863 12.992 7.652 1 93.75 42 ILE B O 1
ATOM 958 N N . LYS B 1 43 ? 6.09 11.516 6.035 1 94.12 43 LYS B N 1
ATOM 959 C CA . LYS B 1 43 ? 6.66 12.516 5.129 1 94.12 43 LYS B CA 1
ATOM 960 C C . LYS B 1 43 ? 5.676 13.648 4.871 1 94.12 43 LYS B C 1
ATOM 962 O O . LYS B 1 43 ? 6.055 14.82 4.871 1 94.12 43 LYS B O 1
ATOM 967 N N . ALA B 1 44 ? 4.453 13.227 4.598 1 95.06 44 ALA B N 1
ATOM 968 C CA . ALA B 1 44 ? 3.422 14.234 4.375 1 95.06 44 ALA B CA 1
ATOM 969 C C . ALA B 1 44 ? 3.266 15.141 5.594 1 95.06 44 ALA B C 1
ATOM 971 O O . ALA B 1 44 ? 3.131 16.359 5.457 1 95.06 44 ALA B O 1
ATOM 972 N N . LEU B 1 45 ? 3.305 14.539 6.73 1 95.12 45 LEU B N 1
ATOM 973 C CA . LEU B 1 45 ? 3.186 15.297 7.969 1 95.12 45 LEU B CA 1
ATOM 974 C C . LEU B 1 45 ? 4.363 16.25 8.141 1 95.12 45 LEU B C 1
ATOM 976 O O . LEU B 1 45 ? 4.176 17.422 8.5 1 95.12 45 LEU B O 1
ATOM 980 N N . GLU B 1 46 ? 5.492 15.766 7.867 1 92.25 46 GLU B N 1
ATOM 981 C CA . GLU B 1 46 ? 6.691 16.578 7.98 1 92.25 46 GLU B CA 1
ATOM 982 C C . GLU B 1 46 ? 6.648 17.766 7.008 1 92.25 46 GLU B C 1
ATOM 984 O O . GLU B 1 46 ? 6.992 18.891 7.371 1 92.25 46 GLU B O 1
ATOM 989 N N . ASP B 1 47 ? 6.223 17.469 5.852 1 91.5 47 ASP B N 1
ATOM 990 C CA . ASP B 1 47 ? 6.133 18.5 4.82 1 91.5 47 ASP B CA 1
ATOM 991 C C . ASP B 1 47 ? 5.137 19.578 5.215 1 91.5 47 ASP B C 1
ATOM 993 O O . ASP B 1 47 ? 5.242 20.719 4.762 1 91.5 47 ASP B O 1
ATOM 997 N N . CYS B 1 48 ? 4.238 19.188 5.977 1 95.31 48 CYS B N 1
ATOM 998 C CA . CYS B 1 48 ? 3.176 20.125 6.34 1 95.31 48 CYS B CA 1
ATOM 999 C C . CYS B 1 48 ? 3.318 20.578 7.789 1 95.31 48 CYS B C 1
ATOM 1001 O O . CYS B 1 48 ? 2.344 21 8.406 1 95.31 48 CYS B O 1
ATOM 1003 N N . ASN B 1 49 ? 4.457 20.422 8.312 1 95.06 49 ASN B N 1
ATOM 1004 C CA . ASN B 1 49 ? 4.75 20.828 9.688 1 95.06 49 ASN B CA 1
ATOM 1005 C C . ASN B 1 49 ? 3.793 20.172 10.68 1 95.06 49 ASN B C 1
ATOM 1007 O O . ASN B 1 49 ? 3.281 20.844 11.578 1 95.06 49 ASN B O 1
ATOM 1011 N N . TYR B 1 50 ? 3.367 19 10.43 1 95.12 50 TYR B N 1
ATOM 1012 C CA . TYR B 1 50 ? 2.582 18.125 11.297 1 95.12 50 TYR B CA 1
ATOM 1013 C C . TYR B 1 50 ? 1.142 18.609 11.398 1 95.12 50 TYR B C 1
ATOM 1015 O O . TYR B 1 50 ? 0.463 18.359 12.398 1 95.12 50 TYR B O 1
ATOM 1023 N N . ASN B 1 51 ? 0.822 19.406 10.438 1 95.75 51 ASN B N 1
ATOM 1024 C CA . ASN B 1 51 ? -0.592 19.719 10.25 1 95.75 51 ASN B CA 1
ATOM 1025 C C . ASN B 1 51 ? -1.318 18.578 9.523 1 95.75 51 ASN B C 1
ATOM 1027 O O . ASN B 1 51 ? -1.109 18.375 8.328 1 95.75 51 ASN B O 1
ATOM 1031 N N . LYS B 1 52 ? -2.156 17.922 10.188 1 96.25 52 LYS B N 1
ATOM 1032 C CA . LYS B 1 52 ? -2.809 16.719 9.672 1 96.25 52 LYS B CA 1
ATOM 1033 C C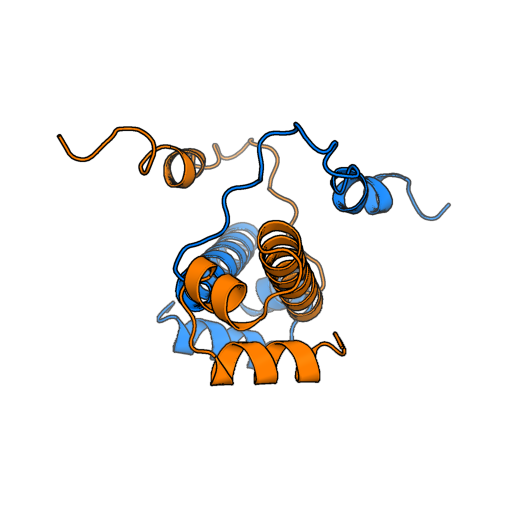 . LYS B 1 52 ? -3.738 17.062 8.508 1 96.25 52 LYS B C 1
ATOM 1035 O O . LYS B 1 52 ? -3.852 16.297 7.555 1 96.25 52 LYS B O 1
ATOM 1040 N N . THR B 1 53 ? -4.375 18.156 8.641 1 96.81 53 THR B N 1
ATOM 1041 C CA . THR B 1 53 ? -5.301 18.578 7.594 1 96.81 53 THR B CA 1
ATOM 1042 C C . THR B 1 53 ? -4.562 18.828 6.281 1 96.81 53 THR B C 1
ATOM 1044 O O . THR B 1 53 ? -4.945 18.297 5.234 1 96.81 53 THR B O 1
ATOM 1047 N N . LYS B 1 54 ? -3.523 19.531 6.301 1 97.19 54 LYS B N 1
ATOM 1048 C CA . LYS B 1 54 ? -2.725 19.828 5.117 1 97.19 54 LYS B CA 1
ATOM 1049 C C . LYS B 1 54 ? -2.068 18.562 4.562 1 97.19 54 LYS B C 1
ATOM 1051 O O . LYS B 1 54 ? -1.988 18.375 3.348 1 97.19 54 LYS B O 1
ATOM 1056 N N . ALA B 1 55 ? -1.625 17.734 5.441 1 97.06 55 ALA B N 1
ATOM 1057 C CA . ALA B 1 55 ? -1.008 16.469 5.047 1 97.06 55 ALA B CA 1
ATOM 1058 C C . ALA B 1 55 ? -1.998 15.586 4.293 1 97.06 55 ALA B C 1
ATOM 1060 O O . ALA B 1 55 ? -1.646 14.969 3.287 1 97.06 55 ALA B O 1
ATOM 1061 N N . ALA B 1 56 ? -3.168 15.531 4.824 1 97.88 56 ALA B N 1
ATOM 1062 C CA . ALA B 1 56 ? -4.223 14.75 4.176 1 97.88 56 ALA B CA 1
ATOM 1063 C C . ALA B 1 56 ? -4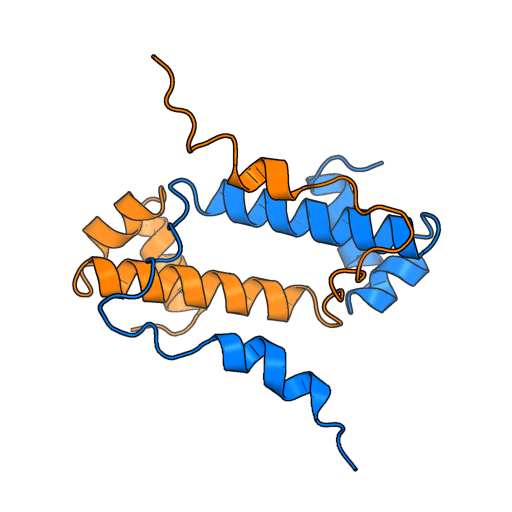.473 15.25 2.754 1 97.88 56 ALA B C 1
ATOM 1065 O O . ALA B 1 56 ? -4.559 14.453 1.817 1 97.88 56 ALA B O 1
ATOM 1066 N N . GLU B 1 57 ? -4.523 16.516 2.684 1 96.75 57 GLU B N 1
ATOM 1067 C CA . GLU B 1 57 ? -4.738 17.125 1.377 1 96.75 57 GLU B CA 1
ATOM 1068 C C . GLU B 1 57 ? -3.6 16.797 0.416 1 96.75 57 GLU B C 1
ATOM 1070 O O . GLU B 1 57 ? -3.838 16.5 -0.756 1 96.75 57 GLU B O 1
ATOM 1075 N N . LYS B 1 58 ? -2.451 16.828 0.896 1 95.31 58 LYS B N 1
ATOM 1076 C CA . LYS B 1 58 ? -1.271 16.547 0.083 1 95.31 58 LYS B CA 1
ATOM 1077 C C . LYS B 1 58 ? -1.28 15.102 -0.419 1 95.31 58 LYS B C 1
ATOM 1079 O O . LYS B 1 58 ? -0.856 14.828 -1.543 1 95.31 58 LYS B O 1
ATOM 1084 N N . LEU B 1 59 ? -1.735 14.258 0.374 1 97.12 59 LEU B N 1
ATOM 1085 C CA . LEU B 1 59 ? -1.779 12.836 0.048 1 97.12 59 LEU B CA 1
ATOM 1086 C C . LEU B 1 59 ? -3.049 12.492 -0.725 1 97.12 59 LEU B C 1
ATOM 1088 O O . LEU B 1 59 ? -3.191 11.375 -1.231 1 97.12 59 LEU B O 1
ATOM 1092 N N . GLY B 1 60 ? -3.99 13.367 -0.787 1 97.75 60 GLY B N 1
ATOM 1093 C CA . GLY B 1 60 ?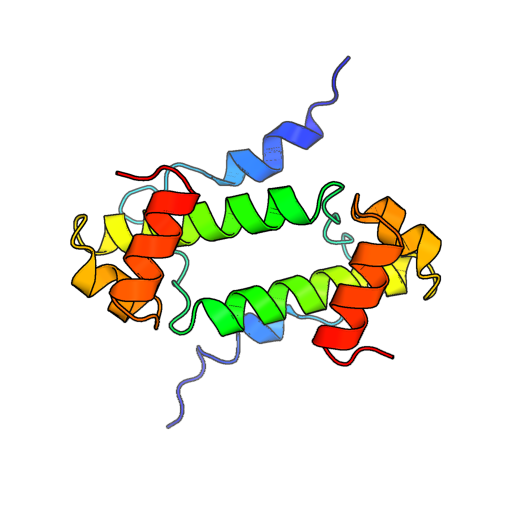 -5.23 13.156 -1.519 1 97.75 60 GLY B CA 1
ATOM 1094 C C . GLY B 1 60 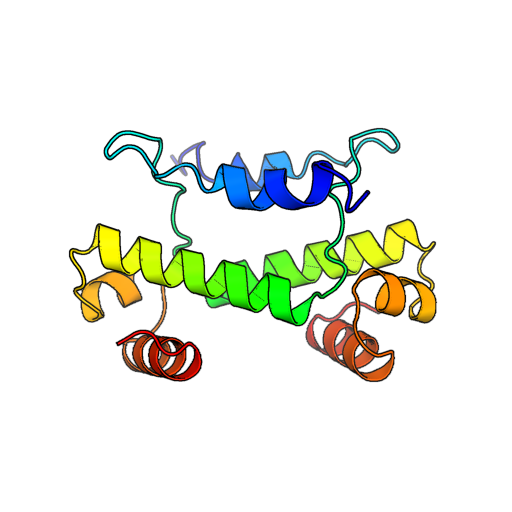? -6.223 12.281 -0.778 1 97.75 60 GLY B C 1
ATOM 1095 O O . GLY B 1 60 ? -6.949 11.5 -1.396 1 97.75 60 GLY B O 1
ATOM 1096 N N . ILE B 1 61 ? -6.176 12.312 0.518 1 97.38 61 ILE B N 1
ATOM 1097 C CA . ILE B 1 61 ? -7.137 11.562 1.316 1 97.38 61 ILE B CA 1
ATOM 1098 C C . ILE B 1 61 ? -7.902 12.516 2.23 1 97.38 61 ILE B C 1
ATOM 1100 O O . ILE B 1 61 ? -7.52 13.68 2.389 1 97.38 61 ILE B O 1
ATOM 1104 N N . SER B 1 62 ? -8.992 12.039 2.744 1 97.56 62 SER B N 1
ATOM 1105 C CA . SER B 1 62 ? -9.781 12.859 3.656 1 97.56 62 SER B CA 1
ATOM 1106 C C . SER B 1 62 ? -9.117 12.969 5.023 1 97.56 62 SER B C 1
ATOM 1108 O O . SER B 1 62 ? -8.25 12.164 5.363 1 97.56 62 SER B O 1
ATOM 1110 N N . PHE B 1 63 ? -9.586 13.977 5.77 1 96.75 63 PHE B N 1
ATOM 1111 C CA . PHE B 1 63 ? -9.102 14.133 7.137 1 96.75 63 PHE B CA 1
ATOM 1112 C C . PHE B 1 63 ? -9.445 12.906 7.977 1 96.75 63 PHE B C 1
ATOM 1114 O O . PHE B 1 63 ? -8.617 12.453 8.773 1 96.75 63 PHE B O 1
ATOM 1121 N N . ARG B 1 64 ? -10.578 12.375 7.762 1 97.38 64 ARG B N 1
ATOM 1122 C CA . ARG B 1 64 ? -11 11.18 8.492 1 97.38 64 ARG B CA 1
ATOM 1123 C C . ARG B 1 64 ? -10.094 9.992 8.172 1 97.38 64 ARG B C 1
ATOM 1125 O O . ARG B 1 64 ? -9.672 9.266 9.07 1 97.38 64 ARG B O 1
ATOM 1132 N N . ALA B 1 65 ? -9.781 9.828 6.91 1 97.19 65 ALA B N 1
ATOM 1133 C CA . ALA B 1 65 ? -8.906 8.742 6.488 1 97.19 65 ALA B CA 1
ATOM 1134 C C . ALA B 1 65 ? -7.504 8.906 7.07 1 97.19 65 ALA B C 1
ATOM 1136 O O . ALA B 1 65 ? -6.887 7.93 7.508 1 97.19 65 ALA B O 1
ATOM 1137 N N . MET B 1 66 ? -7.051 10.117 7.051 1 97.31 66 MET B N 1
ATOM 1138 C CA . MET B 1 66 ? -5.742 10.422 7.617 1 97.31 66 MET B CA 1
ATOM 1139 C C . MET B 1 66 ? -5.688 10.055 9.102 1 97.31 66 MET B C 1
ATOM 1141 O O . MET B 1 66 ? -4.773 9.352 9.531 1 97.31 66 MET B O 1
ATOM 1145 N N . ARG B 1 67 ? -6.602 10.469 9.844 1 95.94 67 ARG B N 1
ATOM 1146 C CA . ARG B 1 67 ? -6.645 10.203 11.281 1 95.94 67 ARG B CA 1
ATOM 1147 C C . ARG B 1 67 ? -6.719 8.703 11.547 1 95.94 67 ARG B C 1
ATOM 1149 O O . ARG B 1 67 ? -6.055 8.195 12.453 1 95.94 67 ARG B O 1
ATOM 1156 N N . TYR B 1 68 ? -7.551 8.086 10.789 1 96.88 68 TYR B N 1
ATOM 1157 C CA . TYR B 1 68 ? -7.703 6.637 10.922 1 96.88 68 TYR B CA 1
ATOM 1158 C C . TYR B 1 68 ? -6.379 5.926 10.672 1 96.88 68 TYR B C 1
ATOM 1160 O O . TYR B 1 68 ? -5.969 5.07 11.461 1 96.88 68 TYR B O 1
ATOM 1168 N N . LYS B 1 69 ? -5.77 6.324 9.594 1 96.12 69 LYS B N 1
ATOM 1169 C CA . LYS B 1 69 ? -4.512 5.688 9.211 1 96.12 69 LYS B CA 1
ATOM 1170 C C . LYS B 1 69 ? -3.424 5.957 10.25 1 96.12 69 LYS B C 1
ATOM 1172 O O . LYS B 1 69 ? -2.648 5.059 10.586 1 96.12 69 LYS B O 1
ATOM 1177 N N . LEU B 1 70 ? -3.352 7.125 10.766 1 96.19 70 LEU B N 1
ATOM 1178 C CA . LEU B 1 70 ? -2.369 7.477 11.789 1 96.19 70 LEU B CA 1
ATOM 1179 C C . LEU B 1 70 ? -2.602 6.68 13.062 1 96.19 70 LEU B C 1
ATOM 1181 O O . LEU B 1 70 ? -1.65 6.191 13.68 1 96.19 70 LEU B O 1
ATOM 1185 N N . LYS B 1 71 ? -3.834 6.551 13.461 1 95.38 71 LYS B N 1
ATOM 1186 C CA . LYS B 1 71 ? -4.18 5.777 14.656 1 95.38 71 LYS B CA 1
ATOM 1187 C C . LYS B 1 71 ? -3.814 4.305 14.477 1 95.38 71 LYS B C 1
ATOM 1189 O O . LYS B 1 71 ? -3.24 3.691 15.383 1 95.38 71 LYS B O 1
ATOM 1194 N N . LYS B 1 72 ? -4.141 3.82 13.312 1 94.06 72 LYS B N 1
ATOM 1195 C CA . LYS B 1 72 ? -3.865 2.422 12.992 1 94.06 72 LYS B CA 1
ATOM 1196 C C . LYS B 1 72 ? -2.371 2.125 13.055 1 94.06 72 LYS B C 1
ATOM 1198 O O . LYS B 1 72 ? -1.963 1.038 13.469 1 94.06 72 LYS B O 1
ATOM 1203 N N . LEU B 1 73 ? -1.588 3.17 12.688 1 93.25 73 LEU B N 1
ATOM 1204 C CA . LEU B 1 73 ? -0.144 2.977 12.609 1 93.25 73 LEU B CA 1
ATOM 1205 C C . LEU B 1 73 ? 0.535 3.402 13.906 1 93.25 73 LEU B C 1
ATOM 1207 O O . LEU B 1 73 ? 1.744 3.225 14.07 1 93.25 73 LEU B O 1
ATOM 1211 N N . GLY B 1 74 ? -0.212 3.986 14.719 1 91.5 74 GLY B N 1
ATOM 1212 C CA . GLY B 1 74 ? 0.305 4.406 16.016 1 91.5 74 GLY B CA 1
ATOM 1213 C C . GLY B 1 74 ? 1.087 5.707 15.945 1 91.5 74 GLY B C 1
ATOM 1214 O O . GLY B 1 74 ? 2.066 5.883 16.672 1 91.5 74 GLY B O 1
ATOM 1215 N N . ILE B 1 75 ? 0.716 6.488 14.969 1 83.06 75 ILE B N 1
ATOM 1216 C CA . ILE B 1 75 ? 1.365 7.789 14.836 1 83.06 75 ILE B CA 1
ATOM 1217 C C . ILE B 1 75 ? 0.552 8.852 15.57 1 83.06 75 ILE B C 1
ATOM 1219 O O . ILE B 1 75 ? -0.655 8.977 15.359 1 83.06 75 ILE B O 1
ATOM 1223 N N . ASP B 1 76 ? 0.936 9.414 16.531 1 72.31 76 ASP B N 1
ATOM 1224 C CA . ASP B 1 76 ? 0.305 10.445 17.359 1 72.31 76 ASP B CA 1
ATOM 1225 C C . ASP B 1 76 ? 0.717 11.844 16.906 1 72.31 76 ASP B C 1
ATOM 1227 O O . ASP B 1 76 ? 1.854 12.055 16.469 1 72.31 76 ASP B O 1
#

Solvent-accessible surface area (backbone atoms only — not comparable to full-atom values): 8872 Å² total; per-residue (Å²): 132,85,68,75,76,72,60,52,69,64,49,68,55,49,74,69,53,96,77,44,83,68,74,79,70,48,60,36,43,67,61,52,51,52,51,49,52,50,50,52,52,51,49,33,21,59,77,40,76,65,33,60,62,58,18,15,56,51,28,45,45,49,58,67,55,43,53,52,51,29,55,76,70,67,54,130,131,87,70,73,74,71,59,53,68,61,51,67,56,49,74,69,55,96,77,43,83,68,74,80,70,50,60,36,44,68,61,50,50,51,51,50,52,49,49,53,51,50,50,33,21,58,75,39,74,65,31,61,62,58,17,14,55,51,28,46,45,49,60,67,55,43,53,50,52,30,58,76,70,67,54,128

InterPro domains:
  IPR002197 DNA binding HTH domain, Fis-type [PF02954] (36-73)
  IPR002197 DNA binding HTH domain, Fis-type [PR01590] (39-56)
  IPR002197 DNA binding HTH domain, Fis-type [PR01590] (56-76)
  IPR009057 Homedomain-like superfamily [SSF46689] (21-76)